Protein AF-A0A7C5SVA2-F1 (afdb_monomer_lite)

Secondary structure (DSSP, 8-state):
-EEEETTEEEEE--HHHHHHS--SHHHHHHHHTSPPPPGGGGGTTSTTS---

Structure (mmCIF, N/CA/C/O backbone):
data_AF-A0A7C5SVA2-F1
#
_entry.id   AF-A0A7C5SVA2-F1
#
loop_
_atom_site.group_PDB
_atom_site.id
_atom_site.type_symbol
_atom_site.label_atom_id
_atom_site.label_alt_id
_atom_site.label_comp_id
_atom_site.label_asym_id
_atom_site.label_entity_id
_atom_site.label_seq_id
_atom_site.pdbx_PDB_ins_code
_atom_site.Cartn_x
_atom_site.Cartn_y
_atom_site.Cartn_z
_atom_site.occupancy
_atom_site.B_iso_or_equiv
_atom_site.auth_seq_id
_atom_site.auth_comp_id
_atom_site.auth_asym_id
_atom_site.auth_atom_id
_atom_site.pdbx_PDB_model_num
ATOM 1 N N . VAL A 1 1 ? -0.308 -10.606 1.325 1.00 96.75 1 VAL A N 1
ATOM 2 C CA . VAL A 1 1 ? 0.387 -9.412 1.866 1.00 96.75 1 VAL A CA 1
ATOM 3 C C . VAL A 1 1 ? -0.556 -8.645 2.774 1.00 96.75 1 VAL A C 1
ATOM 5 O O . VAL A 1 1 ? -1.763 -8.775 2.599 1.00 96.75 1 VAL A O 1
ATOM 8 N N . ALA A 1 2 ? -0.027 -7.897 3.741 1.00 97.94 2 ALA A N 1
ATOM 9 C CA . ALA A 1 2 ? -0.808 -7.024 4.616 1.00 97.94 2 ALA A CA 1
ATOM 10 C C . ALA A 1 2 ? -0.184 -5.623 4.632 1.00 97.94 2 ALA A C 1
ATOM 12 O O . ALA A 1 2 ? 1.040 -5.495 4.661 1.00 97.94 2 ALA A O 1
ATOM 13 N N . VAL A 1 3 ? -1.028 -4.596 4.602 1.00 98.12 3 VAL A N 1
ATOM 14 C CA . VAL A 1 3 ? -0.658 -3.181 4.684 1.00 98.12 3 VAL A CA 1
ATOM 15 C C . VAL A 1 3 ? -1.125 -2.650 6.030 1.00 98.12 3 VAL A C 1
ATOM 17 O O . VAL A 1 3 ? -2.263 -2.892 6.446 1.00 98.12 3 VAL A O 1
ATOM 20 N N . MET A 1 4 ? -0.239 -1.931 6.718 1.00 98.50 4 MET A N 1
ATOM 21 C CA . MET A 1 4 ? -0.502 -1.397 8.050 1.00 98.50 4 MET A CA 1
ATOM 22 C C . MET A 1 4 ? -0.375 0.120 8.084 1.00 98.50 4 MET A C 1
ATOM 24 O O . MET A 1 4 ? 0.544 0.685 7.497 1.00 98.50 4 MET A O 1
ATOM 28 N N . GLN A 1 5 ? -1.266 0.760 8.837 1.00 98.31 5 GLN A N 1
ATOM 29 C CA . GLN A 1 5 ? -1.209 2.181 9.164 1.00 98.31 5 GLN A CA 1
ATOM 30 C C . GLN A 1 5 ? -1.455 2.343 10.664 1.00 98.31 5 GLN A C 1
ATOM 32 O O . GLN A 1 5 ? -2.424 1.804 11.199 1.00 98.31 5 GLN A O 1
ATOM 37 N N . SER A 1 6 ? -0.567 3.059 11.357 1.00 97.88 6 SER A N 1
ATOM 38 C CA . SER A 1 6 ? -0.699 3.344 12.796 1.00 97.88 6 SER A CA 1
ATOM 39 C C . SER A 1 6 ? -0.933 2.091 13.657 1.00 97.88 6 SER A C 1
ATOM 41 O O . SER A 1 6 ? -1.797 2.070 14.532 1.00 97.88 6 SER A O 1
ATOM 43 N N . GLY A 1 7 ? -0.192 1.016 13.372 1.00 98.12 7 GLY A N 1
ATOM 44 C CA . GLY A 1 7 ? -0.272 -0.245 14.118 1.00 98.12 7 GLY A CA 1
ATOM 45 C C . GLY A 1 7 ? -1.506 -1.105 13.821 1.00 98.12 7 GLY A C 1
ATOM 46 O O . GLY A 1 7 ? -1.699 -2.120 14.483 1.00 98.12 7 GLY A O 1
ATOM 47 N N . LYS A 1 8 ? -2.336 -0.742 12.835 1.00 98.56 8 LYS A N 1
ATOM 48 C CA . LYS A 1 8 ? -3.525 -1.508 12.435 1.00 98.56 8 LYS A CA 1
ATOM 49 C C . LYS A 1 8 ? -3.382 -2.026 11.012 1.00 98.56 8 LYS A C 1
ATOM 51 O O . LYS A 1 8 ? -2.881 -1.307 10.150 1.00 98.56 8 LYS A O 1
ATOM 56 N N . ILE A 1 9 ? -3.849 -3.250 10.761 1.00 98.38 9 ILE A N 1
ATOM 57 C CA . ILE A 1 9 ? -4.004 -3.769 9.397 1.00 98.38 9 ILE A CA 1
ATOM 58 C C . ILE A 1 9 ? -5.168 -3.019 8.751 1.00 98.38 9 ILE A C 1
ATOM 60 O O . ILE A 1 9 ? -6.284 -3.053 9.265 1.00 98.38 9 ILE A O 1
ATOM 64 N N . VAL A 1 10 ? -4.890 -2.334 7.646 1.00 98.44 10 VAL A N 1
ATOM 65 C CA . VAL A 1 10 ? -5.892 -1.567 6.887 1.00 98.44 10 VAL A CA 1
ATOM 66 C C . VAL A 1 10 ? -6.269 -2.243 5.572 1.00 98.44 10 VAL A C 1
ATOM 68 O O . VAL A 1 10 ? -7.348 -1.995 5.044 1.00 98.44 10 VAL A O 1
ATOM 71 N N . GLU A 1 11 ? -5.412 -3.130 5.060 1.00 98.56 11 GLU A N 1
ATOM 72 C CA . GLU A 1 11 ? -5.695 -3.938 3.877 1.00 98.56 11 GLU A CA 1
ATOM 73 C C . GLU A 1 11 ? -4.893 -5.244 3.904 1.00 98.56 11 GLU A C 1
ATOM 75 O O . GLU A 1 11 ? -3.727 -5.264 4.300 1.00 98.56 11 GLU A O 1
ATOM 80 N N . GLN A 1 12 ? -5.513 -6.347 3.488 1.00 98.56 12 GLN A N 1
ATOM 81 C CA . GLN A 1 12 ? -4.874 -7.656 3.402 1.00 98.56 12 GLN A CA 1
ATOM 82 C C . GLN A 1 12 ? -5.475 -8.446 2.241 1.00 98.56 12 GLN A C 1
ATOM 84 O O . GLN A 1 12 ? -6.691 -8.488 2.080 1.00 98.56 12 GLN A O 1
ATOM 89 N N . GLY A 1 13 ? -4.619 -9.086 1.447 1.00 97.94 13 GLY A N 1
ATOM 90 C CA . GLY A 1 13 ? -5.049 -9.842 0.273 1.00 97.94 13 GLY A CA 1
ATOM 91 C C . GLY A 1 13 ? -3.894 -10.519 -0.448 1.00 97.94 13 GLY A C 1
ATOM 92 O O . GLY A 1 13 ? -2.747 -10.526 0.039 1.00 97.94 13 GLY A O 1
ATOM 93 N N . ARG A 1 14 ? -4.183 -11.100 -1.614 1.00 98.56 14 ARG A N 1
ATOM 94 C CA . ARG A 1 14 ? -3.123 -11.599 -2.493 1.00 98.56 14 ARG A CA 1
ATOM 95 C C . ARG A 1 14 ? -2.273 -10.436 -3.013 1.00 98.56 14 ARG A C 1
ATOM 97 O O . ARG A 1 14 ? -2.689 -9.281 -2.998 1.00 98.56 14 ARG A O 1
ATOM 104 N N . VAL A 1 15 ? -1.046 -10.738 -3.435 1.00 97.69 15 VAL A N 1
ATOM 105 C CA . VAL A 1 15 ? -0.114 -9.717 -3.946 1.00 97.69 15 VAL A CA 1
ATOM 106 C C . VAL A 1 15 ? -0.711 -9.010 -5.160 1.00 97.69 15 VAL A C 1
ATOM 108 O O . VAL A 1 15 ? -0.781 -7.791 -5.187 1.00 97.69 15 VAL A O 1
ATOM 111 N N . ASP A 1 16 ? -1.177 -9.771 -6.142 1.00 97.88 16 ASP A N 1
ATOM 112 C CA . ASP A 1 16 ? -1.791 -9.244 -7.357 1.00 97.88 16 ASP A CA 1
ATOM 113 C C . ASP A 1 16 ? -2.985 -8.338 -7.053 1.00 97.8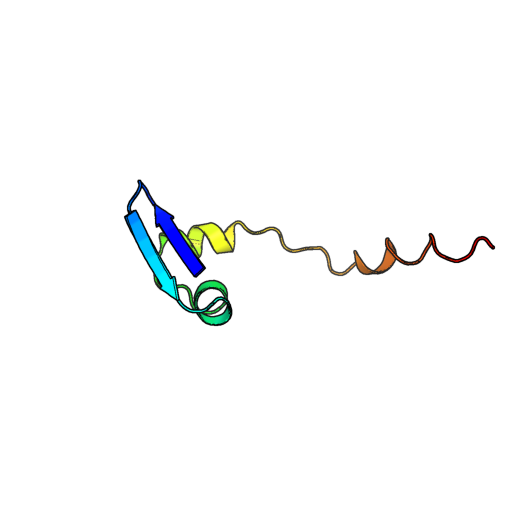8 16 ASP A C 1
ATOM 115 O O . ASP A 1 16 ? -3.048 -7.229 -7.573 1.00 97.88 16 ASP A O 1
ATOM 119 N N . GLU A 1 17 ? -3.880 -8.748 -6.160 1.00 98.06 17 GLU A N 1
ATOM 120 C CA . GLU A 1 17 ? -5.049 -7.949 -5.776 1.00 98.06 17 GLU A CA 1
ATOM 121 C C . GLU A 1 17 ? -4.655 -6.609 -5.147 1.00 98.06 17 GLU A C 1
ATOM 123 O O . GLU A 1 17 ? -5.111 -5.562 -5.599 1.00 98.06 17 GLU A O 1
ATOM 128 N N . VAL A 1 18 ? -3.770 -6.624 -4.145 1.00 97.88 18 VAL A N 1
ATOM 129 C CA . VAL A 1 18 ? -3.365 -5.403 -3.430 1.00 97.88 18 VAL A CA 1
ATOM 130 C C . VAL A 1 18 ? -2.613 -4.441 -4.349 1.00 97.88 18 VAL A C 1
ATOM 132 O O . VAL A 1 18 ? -2.773 -3.232 -4.224 1.00 97.88 18 VAL A O 1
ATOM 135 N N . PHE A 1 19 ? -1.818 -4.950 -5.292 1.00 96.50 19 PHE A N 1
ATOM 136 C CA . PHE A 1 19 ? -1.026 -4.114 -6.197 1.00 96.50 19 PHE A CA 1
ATOM 137 C C . PHE A 1 19 ? -1.803 -3.622 -7.428 1.00 96.50 19 PHE A C 1
ATOM 139 O O . PHE A 1 19 ? -1.436 -2.589 -7.986 1.00 96.50 19 PHE A O 1
ATOM 146 N N . THR A 1 20 ? -2.850 -4.330 -7.867 1.00 97.00 20 THR A N 1
ATOM 147 C CA . THR A 1 20 ? -3.615 -3.973 -9.082 1.00 97.00 20 THR A CA 1
ATOM 148 C C . THR A 1 20 ? -4.974 -3.343 -8.791 1.00 97.00 20 THR A C 1
ATOM 150 O O . THR A 1 20 ? -5.440 -2.522 -9.578 1.00 97.00 20 THR A O 1
ATOM 153 N N . ALA A 1 21 ? -5.597 -3.682 -7.663 1.00 97.81 21 ALA A N 1
ATOM 154 C CA . ALA A 1 21 ? -6.906 -3.186 -7.249 1.00 97.81 21 ALA A CA 1
ATOM 155 C C . ALA A 1 21 ? -6.939 -2.843 -5.741 1.00 97.81 21 ALA A C 1
ATOM 157 O O . ALA A 1 21 ? -7.764 -3.394 -5.002 1.00 97.81 21 ALA A O 1
ATOM 158 N N . PRO A 1 22 ? -6.067 -1.927 -5.268 1.00 98.06 22 PRO A N 1
ATOM 159 C CA . PRO A 1 22 ? -6.023 -1.517 -3.864 1.00 98.06 22 PRO A CA 1
ATOM 160 C C . PRO A 1 22 ? -7.339 -0.867 -3.412 1.00 98.06 22 PRO A C 1
ATOM 162 O O . PRO A 1 22 ? -7.815 0.106 -4.009 1.00 98.06 22 PRO A O 1
ATOM 165 N N . ARG A 1 23 ? -7.918 -1.362 -2.317 1.00 98.12 23 ARG A N 1
ATOM 166 C CA . ARG A 1 23 ? -9.220 -0.904 -1.800 1.00 98.12 23 ARG A CA 1
ATOM 167 C C . ARG A 1 23 ? -9.102 0.233 -0.795 1.00 98.12 23 ARG A C 1
ATOM 169 O O . ARG A 1 23 ? -10.000 1.070 -0.730 1.00 98.12 23 ARG A O 1
ATOM 176 N N . HIS A 1 24 ? -8.032 0.277 -0.007 1.00 98.44 24 HIS A N 1
ATOM 177 C CA . HIS A 1 24 ? -7.874 1.297 1.022 1.00 98.44 24 HIS A CA 1
ATOM 178 C C . HIS A 1 24 ? -7.158 2.541 0.456 1.00 98.44 24 HIS A C 1
ATOM 180 O O . HIS A 1 24 ? -6.103 2.399 -0.171 1.00 98.44 24 HIS A O 1
ATOM 186 N N . PRO A 1 25 ? -7.644 3.775 0.714 1.00 98.31 25 PRO A N 1
ATOM 187 C CA . PRO A 1 25 ? -7.018 4.999 0.199 1.00 98.31 25 PRO A CA 1
ATOM 188 C C . PRO A 1 25 ? -5.534 5.133 0.561 1.00 98.31 25 PRO A C 1
ATOM 190 O O . PRO A 1 25 ? -4.722 5.529 -0.266 1.00 98.31 25 PRO A O 1
ATOM 193 N N . TYR A 1 26 ? -5.152 4.727 1.776 1.00 97.88 26 TYR A N 1
ATOM 194 C CA . TYR A 1 26 ? -3.744 4.715 2.190 1.00 97.88 26 TYR A CA 1
ATOM 195 C C . TYR A 1 26 ? -2.872 3.804 1.310 1.00 97.88 26 TYR A C 1
ATOM 197 O O . TYR A 1 26 ? -1.790 4.208 0.890 1.00 97.88 26 TYR A O 1
ATOM 205 N N . THR A 1 27 ? -3.355 2.604 0.972 1.00 98.12 27 THR A N 1
ATOM 206 C CA . THR A 1 27 ? -2.657 1.681 0.067 1.00 98.12 27 THR A CA 1
ATOM 207 C C . THR A 1 27 ? -2.511 2.289 -1.329 1.00 98.12 27 THR A C 1
ATOM 209 O O . THR A 1 27 ? -1.439 2.202 -1.924 1.00 98.12 27 THR A O 1
ATOM 212 N N . GLN A 1 28 ? -3.548 2.969 -1.831 1.00 98.19 28 GLN A N 1
ATOM 213 C CA . GLN A 1 28 ? -3.500 3.680 -3.115 1.00 98.19 28 GLN A CA 1
ATOM 214 C C . GLN A 1 28 ? -2.433 4.780 -3.113 1.00 98.19 28 GLN A C 1
ATOM 216 O O . GLN A 1 28 ? -1.646 4.875 -4.055 1.00 98.19 28 GLN A O 1
ATOM 221 N N . THR A 1 29 ? -2.355 5.573 -2.039 1.00 97.75 29 THR A N 1
ATOM 222 C CA . THR A 1 29 ? -1.317 6.601 -1.887 1.00 97.75 29 THR A CA 1
ATOM 223 C C . THR A 1 29 ? 0.081 5.986 -1.897 1.00 97.75 29 THR A C 1
ATOM 225 O O . THR A 1 29 ? 0.934 6.451 -2.652 1.00 97.75 29 THR A O 1
ATOM 228 N N . LEU A 1 30 ? 0.314 4.914 -1.132 1.00 96.50 30 LEU A N 1
ATOM 229 C CA . LEU A 1 30 ? 1.609 4.225 -1.117 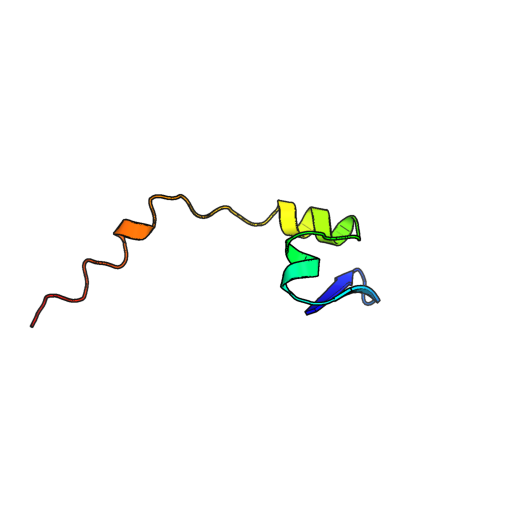1.00 96.50 30 LEU A CA 1
ATOM 230 C C . LEU A 1 30 ? 2.010 3.718 -2.506 1.00 96.50 30 LEU A C 1
ATOM 232 O O . LEU A 1 30 ? 3.137 3.946 -2.941 1.00 96.50 30 LEU A O 1
ATOM 236 N N . LEU A 1 31 ? 1.088 3.071 -3.222 1.00 95.88 31 LEU A N 1
ATOM 237 C CA . LEU A 1 31 ? 1.362 2.536 -4.557 1.00 95.88 31 LEU A CA 1
ATOM 238 C C . LEU A 1 31 ? 1.605 3.642 -5.589 1.00 95.88 31 LEU A C 1
ATOM 240 O O . LEU A 1 31 ? 2.461 3.486 -6.457 1.00 95.88 31 LEU A O 1
ATOM 244 N N . SER A 1 32 ? 0.921 4.783 -5.472 1.00 95.19 32 SER A N 1
ATOM 245 C CA . SER A 1 32 ? 1.153 5.939 -6.350 1.00 95.19 32 SER A CA 1
ATOM 246 C C . SER A 1 32 ? 2.544 6.564 -6.190 1.00 95.19 32 SER A C 1
ATOM 248 O O . SER A 1 32 ? 3.043 7.189 -7.123 1.00 95.19 32 SER A O 1
ATOM 250 N N . ALA A 1 33 ? 3.186 6.369 -5.035 1.00 94.88 33 ALA A N 1
ATOM 251 C CA . ALA A 1 33 ? 4.524 6.878 -4.751 1.00 94.88 33 ALA A CA 1
ATOM 252 C C . ALA A 1 33 ? 5.647 5.984 -5.307 1.00 94.88 33 ALA A C 1
ATOM 254 O O . ALA A 1 33 ? 6.815 6.371 -5.254 1.00 94.88 33 ALA A O 1
ATOM 255 N N . VAL A 1 34 ? 5.324 4.794 -5.827 1.00 91.06 34 VAL A N 1
ATOM 256 C CA . VAL A 1 34 ? 6.320 3.851 -6.347 1.00 91.06 34 VAL A CA 1
ATOM 257 C C . VAL A 1 34 ? 6.950 4.412 -7.631 1.00 91.06 34 VAL A C 1
ATOM 259 O O . VAL A 1 34 ? 6.237 4.638 -8.615 1.00 91.06 34 VAL A O 1
ATOM 262 N N . PRO A 1 35 ? 8.282 4.614 -7.671 1.00 89.25 35 PRO A N 1
ATOM 263 C CA . PRO A 1 35 ? 8.962 5.080 -8.871 1.00 89.25 35 PRO A CA 1
ATOM 264 C C . PRO A 1 35 ? 8.786 4.098 -10.029 1.00 89.25 35 PRO A C 1
ATOM 266 O O . PRO A 1 35 ? 8.980 2.890 -9.877 1.00 89.25 35 PRO A O 1
ATOM 269 N N . LYS A 1 36 ? 8.471 4.621 -11.216 1.00 85.31 36 LYS A N 1
ATOM 270 C CA . LYS A 1 36 ? 8.478 3.818 -12.440 1.00 85.31 36 LYS A CA 1
ATOM 271 C C . LYS A 1 36 ? 9.908 3.720 -12.947 1.00 85.31 36 LYS A C 1
ATOM 273 O O . LYS A 1 36 ? 10.547 4.738 -13.205 1.00 85.31 36 LYS A O 1
ATOM 278 N N . LEU A 1 37 ? 10.398 2.494 -13.098 1.00 84.06 37 LEU A N 1
ATOM 279 C CA . LEU A 1 37 ? 11.690 2.268 -13.729 1.00 84.06 37 LEU A CA 1
ATOM 280 C C . LEU A 1 37 ?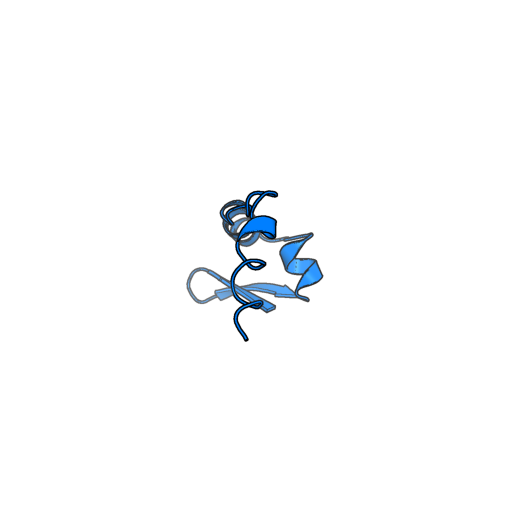 11.620 2.741 -15.191 1.00 84.06 37 LEU A C 1
ATOM 282 O O . LEU A 1 37 ? 10.664 2.396 -15.894 1.00 84.06 37 LEU A O 1
ATOM 286 N N . PRO A 1 38 ? 12.593 3.539 -15.661 1.00 80.62 38 PRO A N 1
ATOM 287 C CA . PRO A 1 38 ? 12.627 3.970 -17.048 1.00 80.62 38 PRO A CA 1
ATOM 288 C C . PRO A 1 38 ? 12.801 2.756 -17.966 1.00 80.62 38 PRO A C 1
ATOM 290 O O . PRO A 1 38 ? 13.607 1.862 -17.698 1.00 80.62 38 PRO A O 1
ATOM 293 N N . ALA A 1 39 ? 12.068 2.745 -19.081 1.00 74.75 39 ALA A N 1
ATOM 294 C CA . ALA A 1 39 ? 12.069 1.642 -20.047 1.00 74.75 39 ALA A CA 1
ATOM 295 C C . ALA A 1 39 ? 13.467 1.328 -20.625 1.00 74.75 39 ALA A C 1
ATOM 297 O O . ALA A 1 39 ? 13.711 0.216 -21.089 1.00 74.75 39 ALA A O 1
ATOM 298 N N . SER A 1 40 ? 14.406 2.277 -20.554 1.00 74.12 40 SER A N 1
ATOM 299 C CA . SER A 1 40 ? 15.782 2.146 -21.042 1.00 74.12 40 SER A CA 1
ATOM 300 C C . SER A 1 40 ? 16.736 1.394 -20.103 1.00 74.12 40 SER A C 1
ATOM 302 O O . SER A 1 40 ? 17.896 1.189 -20.458 1.00 74.12 40 SER A O 1
ATOM 304 N N . MET A 1 41 ? 16.289 0.919 -18.933 1.00 62.66 41 MET A N 1
ATOM 305 C CA . MET A 1 41 ? 17.172 0.210 -17.993 1.00 62.66 41 MET A CA 1
ATOM 306 C C . MET A 1 41 ? 17.615 -1.191 -18.478 1.00 62.66 41 MET A C 1
ATOM 308 O O . MET A 1 41 ? 18.535 -1.774 -17.909 1.00 62.66 41 MET A O 1
ATOM 312 N N . HIS A 1 42 ? 17.047 -1.701 -19.581 1.00 61.53 42 HIS A N 1
ATOM 313 C CA . HIS A 1 42 ? 17.474 -2.948 -20.239 1.00 61.53 42 HIS A CA 1
ATOM 314 C C . HIS A 1 42 ? 18.916 -2.919 -20.801 1.00 61.53 42 HIS A C 1
ATOM 31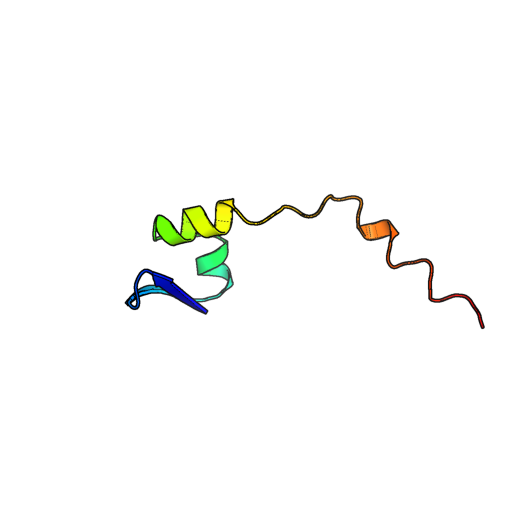6 O O . HIS A 1 42 ? 19.436 -3.972 -21.161 1.00 61.53 42 HIS A O 1
ATOM 322 N N . GLY A 1 43 ? 19.578 -1.755 -20.864 1.00 53.81 43 GLY A N 1
ATOM 323 C CA . GLY A 1 43 ? 20.952 -1.631 -21.371 1.00 53.81 43 GLY A CA 1
ATOM 324 C C . GLY A 1 43 ? 22.068 -1.904 -20.353 1.00 53.81 43 GLY A C 1
ATOM 325 O O . GLY A 1 43 ? 23.164 -2.280 -20.748 1.00 53.81 43 GLY A O 1
ATOM 326 N N . PHE A 1 44 ? 21.819 -1.768 -19.047 1.00 58.12 44 PHE A N 1
ATOM 327 C CA . PHE A 1 44 ? 22.909 -1.713 -18.054 1.00 58.12 44 PHE A CA 1
ATOM 328 C C . PHE A 1 44 ? 23.401 -3.074 -17.539 1.00 58.12 44 PHE A C 1
ATOM 330 O O . PHE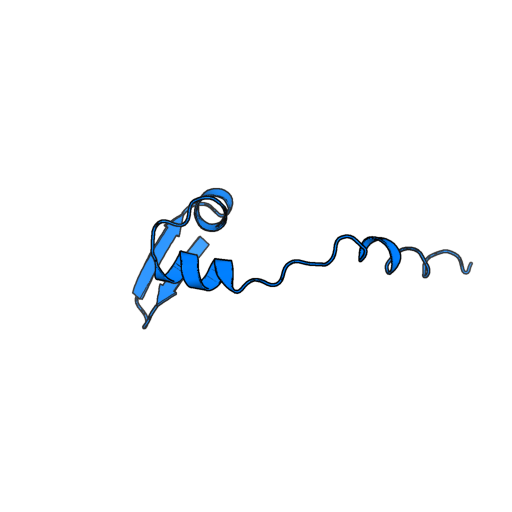 A 1 44 ? 24.421 -3.138 -16.861 1.00 58.12 44 PHE A O 1
ATOM 337 N N . ILE A 1 45 ? 22.699 -4.171 -17.842 1.00 61.75 45 ILE A N 1
ATOM 338 C CA . ILE A 1 45 ? 23.036 -5.508 -17.314 1.00 61.75 45 ILE A CA 1
ATOM 339 C C . ILE A 1 45 ? 23.766 -6.383 -18.357 1.00 61.75 45 ILE A C 1
ATOM 341 O O . ILE A 1 45 ? 24.295 -7.437 -18.009 1.00 61.75 45 ILE A O 1
ATOM 345 N N . LYS A 1 46 ? 23.881 -5.952 -19.626 1.00 55.88 46 LYS A N 1
ATOM 346 C CA . LYS A 1 46 ? 24.460 -6.793 -20.695 1.00 55.88 46 LYS A CA 1
ATOM 347 C C . LYS A 1 46 ? 25.992 -6.708 -20.849 1.00 55.88 46 LYS A C 1
ATOM 349 O O . LYS A 1 46 ? 26.562 -7.601 -21.457 1.00 55.88 46 LYS A O 1
ATOM 354 N N . GLU A 1 47 ? 26.683 -5.729 -20.264 1.00 52.41 47 GLU A N 1
ATOM 355 C CA . GLU A 1 47 ? 28.116 -5.491 -20.559 1.00 52.41 47 GLU A CA 1
ATOM 356 C C . GLU A 1 47 ? 29.142 -6.229 -19.675 1.00 52.41 47 GLU A C 1
ATOM 358 O O . GLU A 1 47 ? 30.333 -6.123 -19.935 1.00 5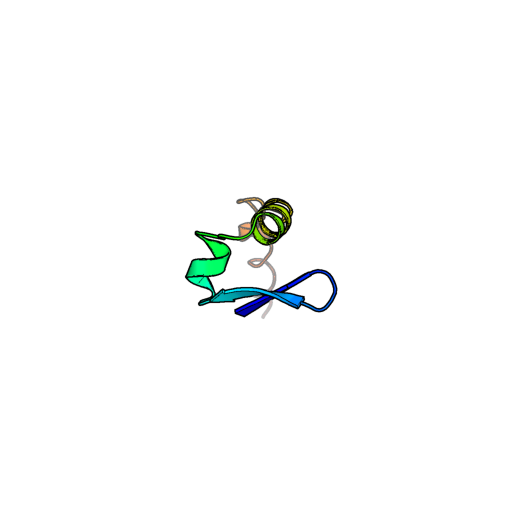2.41 47 GLU A O 1
ATOM 363 N N . LYS A 1 48 ? 28.749 -7.014 -18.657 1.00 51.31 48 LYS A N 1
ATOM 364 C CA . LYS A 1 48 ? 29.725 -7.631 -17.721 1.00 51.31 48 LYS A CA 1
ATOM 365 C C . LYS A 1 48 ? 29.882 -9.158 -17.816 1.00 51.31 48 LYS A C 1
ATOM 367 O O . LYS A 1 48 ? 30.300 -9.782 -16.844 1.00 51.31 48 LYS A O 1
ATOM 372 N N . LYS A 1 49 ? 29.518 -9.784 -18.941 1.00 52.66 49 LYS A N 1
ATOM 373 C CA . LYS A 1 49 ? 29.612 -11.253 -19.120 1.00 52.66 49 LYS A CA 1
ATOM 374 C C . LYS A 1 49 ? 30.390 -11.738 -20.351 1.00 52.66 49 LYS A C 1
ATOM 376 O O . LYS A 1 49 ? 30.297 -12.916 -20.671 1.00 52.66 49 LYS A O 1
ATOM 381 N N . GLU A 1 50 ? 31.198 -10.890 -20.978 1.00 50.19 50 GLU A N 1
ATOM 382 C CA . GLU A 1 50 ? 32.140 -11.308 -22.029 1.00 50.19 50 GLU A CA 1
ATOM 383 C C . GLU A 1 50 ? 33.540 -10.752 -21.734 1.00 50.19 50 GLU A C 1
ATOM 385 O O . GLU A 1 50 ? 34.037 -9.862 -22.409 1.00 50.19 50 GLU A O 1
ATOM 390 N N . GLU A 1 51 ? 34.162 -11.255 -20.669 1.00 49.94 51 GLU A N 1
ATOM 391 C CA . GLU A 1 51 ? 35.619 -11.197 -20.506 1.00 49.94 51 GLU A CA 1
ATOM 392 C C . GLU A 1 51 ? 36.078 -12.517 -19.872 1.00 49.94 51 GLU A C 1
ATOM 394 O O . GLU A 1 51 ? 36.330 -12.588 -18.670 1.00 49.94 51 GLU A O 1
ATOM 399 N N . ILE A 1 52 ? 36.068 -13.585 -20.683 1.00 43.69 52 ILE A N 1
ATOM 400 C CA . ILE A 1 52 ? 36.945 -14.768 -20.590 1.00 43.69 52 ILE A CA 1
ATOM 401 C C . ILE A 1 52 ? 37.236 -15.222 -22.020 1.00 43.69 52 ILE A C 1
ATOM 403 O O . ILE A 1 52 ? 36.251 -15.390 -22.775 1.00 43.69 52 ILE A O 1
#

Foldseek 3Di:
DFDDDPRDTPDDDDPCCLQPPNDGVVSVVVNVPDDDDPPPPVPPPPPPPPDD

Radius of gyration: 17.47 Å; chains: 1; bounding box: 46×22×36 Å

pLDDT: mean 85.73, std 18.17, range [43.69, 98.56]

Sequence (52 aa):
VAVMQSGKIVEQGRVDEVFTAPRHPYTQTLLSAVPKLPASMHGFIKEKKEEI